Protein AF-A0A6L9SQA8-F1 (afdb_monomer_lite)

Organism: NCBI:txid2661628

Radius of gyration: 17.74 Å; chains: 1; bounding box: 37×14×57 Å

pLDDT: mean 84.36, std 17.17, range [47.31, 98.38]

Secondary structure (DSSP, 8-state):
-HHHHHHHHHHHHHHHHHHHH-TTS-HHHHHHHHHHHHHHHHHHHHHHHHHTT-----------PPP-GGG-

Sequence (72 aa):
MNDEYLTLLRRTLKRLEQAVFDLDTPPRDLAALSRRLLEVSREIERLEGRDGGDKPSVAVEVEDDRFDEEAV

Structure (mmCIF, N/CA/C/O backbone):
data_AF-A0A6L9SQA8-F1
#
_entry.id   AF-A0A6L9SQA8-F1
#
loop_
_atom_site.group_PDB
_atom_site.id
_atom_site.type_symbol
_atom_site.label_atom_id
_atom_site.label_alt_id
_atom_site.label_comp_id
_atom_site.label_asym_id
_atom_site.label_entity_id
_atom_site.label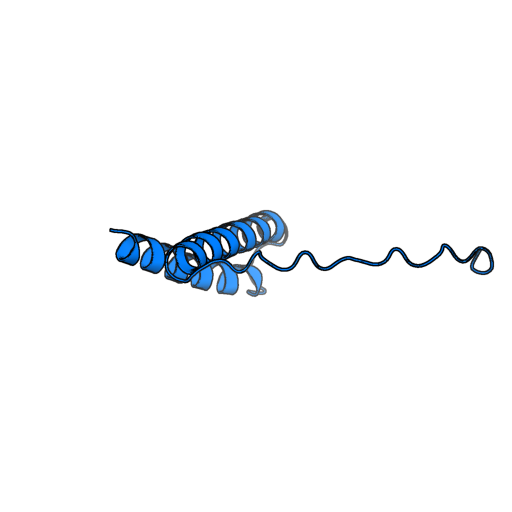_seq_id
_atom_site.pdbx_PDB_ins_code
_atom_site.Cartn_x
_atom_site.Cartn_y
_atom_site.Cartn_z
_atom_site.occupancy
_atom_site.B_iso_or_equiv
_atom_site.auth_seq_id
_atom_site.auth_comp_id
_atom_site.auth_asym_id
_atom_site.auth_atom_id
_atom_site.pdbx_PDB_model_num
ATOM 1 N N . MET A 1 1 ? 4.823 -4.303 -22.671 1.00 60.06 1 MET A N 1
ATOM 2 C CA . MET A 1 1 ? 3.952 -5.180 -21.850 1.00 60.06 1 MET A CA 1
ATOM 3 C C . MET A 1 1 ? 4.122 -4.880 -20.357 1.00 60.06 1 MET A C 1
ATOM 5 O O . MET A 1 1 ? 3.124 -4.885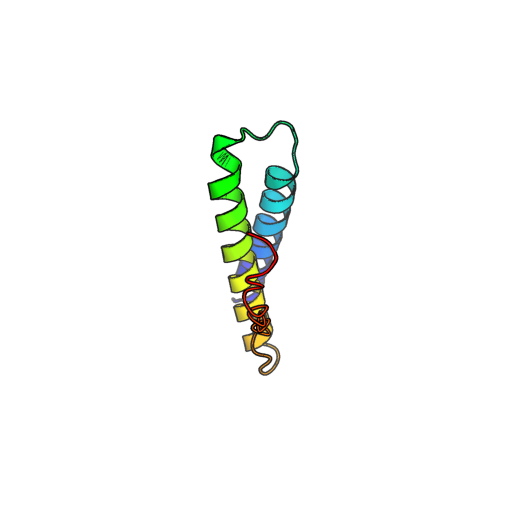 -19.652 1.00 60.06 1 MET A O 1
ATOM 9 N N . ASN A 1 2 ? 5.326 -4.516 -19.886 1.00 71.75 2 ASN A N 1
ATOM 10 C CA . ASN A 1 2 ? 5.553 -4.084 -18.496 1.00 71.75 2 ASN A CA 1
ATOM 11 C C . ASN A 1 2 ? 4.870 -2.751 -18.121 1.00 71.75 2 ASN A C 1
ATOM 13 O O . ASN A 1 2 ? 4.415 -2.621 -16.990 1.00 71.75 2 ASN A O 1
ATOM 17 N N . ASP A 1 3 ? 4.717 -1.796 -19.049 1.00 86.50 3 ASP A N 1
ATOM 18 C CA . ASP A 1 3 ? 4.175 -0.459 -18.730 1.00 86.50 3 ASP A CA 1
ATOM 19 C C . ASP A 1 3 ? 2.707 -0.450 -18.275 1.00 86.50 3 ASP A C 1
ATOM 21 O O . ASP A 1 3 ? 2.324 0.301 -17.374 1.00 86.50 3 ASP A O 1
ATOM 25 N N . GLU A 1 4 ? 1.864 -1.291 -18.880 1.00 93.62 4 GLU A N 1
ATOM 26 C CA . GLU A 1 4 ? 0.446 -1.392 -18.514 1.00 93.62 4 GLU A CA 1
ATOM 27 C C . GLU A 1 4 ? 0.285 -2.025 -17.126 1.00 93.62 4 GLU A C 1
ATOM 29 O O . GLU A 1 4 ? -0.493 -1.547 -16.296 1.00 93.62 4 GLU A O 1
ATOM 34 N N . TYR A 1 5 ? 1.093 -3.046 -16.838 1.00 94.81 5 TYR A N 1
ATOM 35 C CA . TYR A 1 5 ? 1.139 -3.681 -15.528 1.00 94.81 5 TYR A CA 1
ATOM 36 C C . TYR A 1 5 ? 1.685 -2.733 -14.449 1.00 94.81 5 TYR A C 1
ATOM 38 O O . TYR A 1 5 ? 1.069 -2.588 -13.393 1.00 94.81 5 TYR A O 1
ATOM 46 N N . LEU A 1 6 ? 2.765 -1.999 -14.734 1.00 95.31 6 LEU A N 1
ATOM 47 C CA . LEU A 1 6 ? 3.311 -0.983 -13.830 1.00 95.31 6 LEU A CA 1
ATOM 48 C C . LEU A 1 6 ? 2.282 0.122 -13.535 1.00 95.31 6 LEU A C 1
ATOM 50 O O . LEU A 1 6 ? 2.114 0.551 -12.392 1.00 95.31 6 LEU A O 1
ATOM 54 N N . THR A 1 7 ? 1.522 0.536 -14.552 1.00 96.69 7 THR A N 1
ATOM 55 C CA . THR A 1 7 ? 0.409 1.486 -14.403 1.00 96.69 7 THR A CA 1
ATOM 56 C C . THR A 1 7 ? -0.686 0.940 -13.483 1.00 96.69 7 THR A C 1
ATOM 58 O O . THR A 1 7 ? -1.195 1.671 -12.625 1.00 96.69 7 THR A O 1
ATOM 61 N N . LEU A 1 8 ? -1.052 -0.338 -13.622 1.00 97.69 8 LEU A N 1
ATOM 62 C CA . LEU A 1 8 ? -2.024 -0.993 -12.745 1.00 97.69 8 LEU A CA 1
ATOM 63 C C . LEU A 1 8 ? -1.532 -1.046 -11.290 1.00 97.69 8 LEU A C 1
ATOM 65 O O . LEU A 1 8 ? -2.299 -0.739 -10.371 1.00 97.69 8 LEU A O 1
ATOM 69 N N . LEU A 1 9 ? -0.259 -1.383 -11.077 1.00 97.75 9 LEU A N 1
ATOM 70 C CA . LEU A 1 9 ? 0.348 -1.429 -9.747 1.00 97.75 9 LEU A CA 1
ATOM 71 C C . LEU A 1 9 ? 0.359 -0.051 -9.082 1.00 97.75 9 LEU A C 1
ATOM 73 O O . LEU A 1 9 ? -0.122 0.071 -7.960 1.00 97.75 9 LEU A O 1
ATOM 77 N N . ARG A 1 10 ? 0.782 1.006 -9.787 1.00 97.62 10 ARG A N 1
ATOM 78 C CA . ARG A 1 10 ? 0.766 2.388 -9.265 1.00 97.62 10 ARG A CA 1
ATOM 79 C C . ARG A 1 10 ? -0.645 2.860 -8.894 1.00 97.62 10 ARG A C 1
ATOM 81 O O . ARG A 1 10 ? -0.841 3.501 -7.864 1.00 97.62 10 ARG A O 1
ATOM 88 N N . ARG A 1 11 ? -1.660 2.513 -9.697 1.00 98.31 11 ARG A N 1
ATOM 89 C CA . ARG A 1 11 ? -3.070 2.803 -9.361 1.00 98.31 11 ARG A CA 1
ATOM 90 C C . ARG A 1 11 ? -3.534 2.050 -8.118 1.00 98.31 11 ARG A C 1
ATOM 92 O O . ARG A 1 11 ? -4.295 2.597 -7.324 1.00 98.31 11 ARG A O 1
ATOM 99 N N . THR A 1 12 ? -3.101 0.803 -7.969 1.00 98.25 12 THR A N 1
ATOM 100 C CA . THR A 1 12 ? -3.425 -0.029 -6.805 1.00 98.25 12 THR A CA 1
ATOM 101 C C . THR A 1 12 ? -2.751 0.511 -5.548 1.00 98.25 12 THR A C 1
ATOM 103 O O . THR A 1 12 ? -3.421 0.649 -4.530 1.00 98.25 12 THR A O 1
ATOM 106 N N . LEU A 1 13 ? -1.476 0.902 -5.643 1.00 98.38 13 LEU A N 1
ATOM 107 C CA . LEU A 1 13 ? -0.716 1.517 -4.557 1.00 98.38 13 LEU A CA 1
ATOM 108 C C . LEU A 1 13 ? -1.441 2.748 -4.005 1.00 98.38 13 LEU A C 1
ATOM 110 O O . LEU A 1 13 ? -1.746 2.789 -2.820 1.00 98.38 13 LEU A O 1
ATOM 114 N N . LYS A 1 14 ? -1.850 3.675 -4.880 1.00 98.38 14 LYS A N 1
ATOM 115 C CA . LYS A 1 14 ? -2.580 4.887 -4.477 1.00 98.38 14 LYS A CA 1
ATOM 116 C C . LYS A 1 14 ? -3.870 4.590 -3.701 1.00 98.38 14 LYS A C 1
ATOM 118 O O . LYS A 1 14 ? -4.218 5.313 -2.774 1.00 98.38 14 LYS A O 1
ATOM 123 N N . ARG A 1 15 ? -4.600 3.534 -4.077 1.00 98.19 15 ARG A N 1
ATOM 124 C CA . ARG A 1 15 ? -5.822 3.119 -3.364 1.00 98.19 15 ARG A CA 1
ATOM 125 C C . ARG A 1 15 ? -5.509 2.511 -2.000 1.00 98.19 15 ARG A C 1
ATOM 127 O O . ARG A 1 15 ? -6.257 2.736 -1.057 1.00 98.19 15 ARG A O 1
ATOM 134 N N . LEU A 1 16 ? -4.425 1.742 -1.904 1.00 98.31 16 LEU A N 1
ATOM 135 C CA . LEU A 1 16 ? -3.978 1.149 -0.645 1.00 98.31 16 LEU A CA 1
ATOM 136 C C . LEU A 1 16 ? -3.495 2.220 0.330 1.00 98.31 16 LEU A C 1
ATOM 138 O O . LEU A 1 16 ? -3.877 2.168 1.489 1.00 98.31 16 LEU A O 1
ATOM 142 N N . GLU A 1 17 ? -2.732 3.211 -0.137 1.00 98.00 17 GLU A N 1
ATOM 143 C CA . GLU A 1 17 ? -2.319 4.360 0.679 1.00 98.00 17 GLU A CA 1
ATOM 144 C C . GLU A 1 17 ? -3.540 5.077 1.255 1.00 98.00 17 GLU A C 1
ATOM 146 O O . GLU A 1 17 ? -3.627 5.275 2.462 1.00 98.00 17 GLU A O 1
ATOM 151 N N . GLN A 1 18 ? -4.525 5.389 0.406 1.00 98.12 18 GLN A N 1
ATOM 152 C CA . GLN A 1 18 ? -5.771 6.009 0.854 1.00 98.12 18 GLN A CA 1
ATOM 153 C C . GLN A 1 18 ? -6.465 5.170 1.929 1.00 98.12 18 GLN A C 1
ATOM 155 O O . GLN A 1 18 ? -6.785 5.704 2.980 1.00 98.12 18 GLN A O 1
ATOM 160 N N . ALA A 1 19 ? -6.642 3.867 1.702 1.00 97.88 19 ALA A N 1
ATOM 161 C CA . ALA A 1 19 ? -7.318 2.999 2.660 1.00 97.88 19 ALA A CA 1
ATOM 162 C C . ALA A 1 19 ? -6.545 2.847 3.983 1.00 97.88 19 ALA A C 1
ATOM 164 O O . ALA A 1 19 ? -7.156 2.830 5.043 1.00 97.88 19 ALA A O 1
ATOM 165 N N . VAL A 1 20 ? -5.213 2.746 3.958 1.00 97.38 20 VAL A N 1
ATOM 166 C CA . VAL A 1 20 ? -4.399 2.588 5.180 1.00 97.38 20 VAL A CA 1
ATOM 167 C C . VAL A 1 20 ? -4.454 3.831 6.071 1.00 97.38 20 VAL A C 1
ATOM 169 O O . VAL A 1 20 ? -4.438 3.697 7.292 1.00 97.38 20 VAL A O 1
ATOM 172 N N . PHE A 1 21 ? -4.510 5.025 5.475 1.00 95.31 21 PHE A N 1
ATOM 173 C CA . PHE A 1 21 ? -4.520 6.293 6.213 1.00 95.31 21 PHE A CA 1
ATOM 174 C C . PHE A 1 21 ? -5.924 6.862 6.460 1.00 95.31 21 PHE A C 1
ATOM 176 O O . PHE A 1 21 ? -6.049 7.906 7.100 1.00 95.31 21 PHE A O 1
ATOM 183 N N . ASP A 1 22 ? -6.969 6.199 5.969 1.00 97.31 22 ASP A N 1
ATOM 184 C CA . ASP A 1 22 ? -8.354 6.570 6.242 1.00 97.31 22 ASP A CA 1
ATOM 185 C C . ASP A 1 22 ? -8.746 6.166 7.673 1.00 97.31 22 ASP A C 1
ATOM 187 O O . ASP A 1 22 ? -8.582 5.014 8.081 1.00 97.31 22 ASP A O 1
ATOM 191 N N . LEU A 1 23 ? -9.278 7.124 8.437 1.00 95.50 23 LEU A N 1
ATOM 192 C CA . LEU A 1 23 ? -9.749 6.912 9.808 1.00 95.50 23 LEU A CA 1
ATOM 193 C C . LEU A 1 23 ? -10.994 6.017 9.866 1.00 95.50 23 LEU A C 1
ATOM 195 O O . LEU A 1 23 ? -11.243 5.399 10.901 1.00 95.50 23 LEU A O 1
ATOM 199 N N . ASP A 1 24 ? -11.746 5.929 8.767 1.00 97.31 24 ASP A N 1
ATOM 200 C CA . ASP A 1 24 ? -12.930 5.077 8.657 1.00 97.31 24 ASP A CA 1
ATOM 201 C C . ASP A 1 24 ? -12.578 3.618 8.305 1.00 97.31 24 ASP A C 1
ATOM 203 O O . ASP A 1 24 ? -13.442 2.734 8.346 1.00 97.31 24 ASP A O 1
ATOM 207 N N . THR A 1 25 ? -11.309 3.322 7.996 1.00 96.81 25 THR A N 1
ATOM 208 C CA . THR A 1 25 ? -10.865 1.951 7.728 1.00 96.81 25 THR A CA 1
ATOM 209 C C . THR A 1 25 ? -10.890 1.112 9.007 1.00 96.81 25 THR A C 1
ATOM 211 O O . THR A 1 25 ? -10.235 1.456 9.995 1.00 96.81 25 THR A O 1
ATOM 214 N N . PRO A 1 26 ? -11.584 -0.045 9.012 1.00 96.44 26 PRO A N 1
ATOM 215 C CA . PRO A 1 26 ? -11.643 -0.896 10.190 1.00 96.44 26 PRO A CA 1
ATOM 216 C C . PRO A 1 26 ? -10.240 -1.344 10.641 1.00 96.44 26 PRO A C 1
ATOM 218 O O . PRO A 1 26 ? -9.494 -1.906 9.834 1.00 96.44 26 PRO A O 1
ATOM 221 N N . PRO A 1 27 ? -9.887 -1.227 11.938 1.00 94.56 27 PRO A N 1
ATOM 222 C CA . PRO A 1 27 ? -8.560 -1.604 12.435 1.00 94.56 27 PRO A CA 1
ATOM 223 C C . PRO A 1 27 ? -8.144 -3.045 12.114 1.00 94.56 27 PRO A C 1
ATOM 225 O O . PRO A 1 27 ? -6.968 -3.327 11.897 1.00 94.56 27 PRO A O 1
ATOM 228 N N . ARG A 1 28 ? -9.118 -3.962 12.033 1.00 95.62 28 ARG A N 1
ATOM 229 C CA . ARG A 1 28 ? -8.893 -5.365 11.646 1.00 95.62 28 ARG A CA 1
ATOM 230 C C . ARG A 1 28 ? -8.320 -5.524 10.230 1.00 95.62 28 ARG A C 1
ATOM 232 O O . ARG A 1 28 ? -7.628 -6.503 9.971 1.00 95.62 28 ARG A O 1
ATOM 239 N N . ASP A 1 29 ? -8.605 -4.576 9.338 1.00 96.94 29 ASP A N 1
ATOM 240 C CA . ASP A 1 29 ? -8.222 -4.634 7.927 1.00 96.94 29 ASP A CA 1
ATOM 241 C C . ASP A 1 29 ? -6.854 -3.967 7.695 1.00 96.94 29 ASP A C 1
ATOM 243 O O . ASP A 1 29 ? -6.155 -4.310 6.740 1.00 96.94 29 ASP A O 1
ATOM 247 N N . LEU A 1 30 ? -6.408 -3.089 8.608 1.00 96.56 30 LEU A N 1
ATOM 248 C CA . LEU A 1 30 ? -5.142 -2.352 8.493 1.00 96.56 30 LEU A CA 1
ATOM 249 C C . LEU A 1 30 ? -3.926 -3.267 8.334 1.00 96.56 30 LEU A C 1
ATOM 251 O O . LEU A 1 30 ? -3.054 -2.983 7.519 1.00 96.56 30 LEU A O 1
ATOM 255 N N . ALA A 1 31 ? -3.860 -4.388 9.056 1.00 95.88 31 ALA A N 1
ATOM 256 C CA . ALA A 1 31 ? -2.733 -5.315 8.936 1.00 95.88 31 ALA A CA 1
ATOM 257 C C . ALA A 1 31 ? -2.622 -5.908 7.517 1.00 95.88 31 ALA A C 1
ATOM 259 O O . ALA A 1 31 ? -1.531 -5.977 6.944 1.00 95.88 31 ALA A O 1
ATOM 260 N N . ALA A 1 32 ? -3.757 -6.301 6.932 1.00 97.44 32 ALA A N 1
ATOM 261 C CA . ALA A 1 32 ? -3.810 -6.844 5.579 1.00 97.44 32 ALA A CA 1
ATOM 262 C C . ALA A 1 32 ? -3.516 -5.763 4.527 1.00 97.44 32 ALA A C 1
ATOM 264 O O . ALA A 1 32 ? -2.748 -6.007 3.594 1.00 97.44 32 ALA A O 1
ATOM 265 N N . LEU A 1 33 ? -4.074 -4.561 4.700 1.00 98.00 33 LEU A N 1
ATOM 266 C CA . LEU A 1 33 ? -3.862 -3.427 3.800 1.00 98.00 33 LEU A CA 1
ATOM 267 C C . LEU A 1 33 ? -2.402 -2.956 3.806 1.00 98.00 33 LEU A C 1
ATOM 269 O O . LEU A 1 33 ? -1.813 -2.811 2.737 1.00 98.00 33 LEU A O 1
ATOM 273 N N . SER A 1 34 ? -1.785 -2.815 4.979 1.00 96.31 34 SER A N 1
ATOM 274 C CA . SER A 1 34 ? -0.375 -2.428 5.120 1.00 96.31 34 SER A CA 1
ATOM 275 C C . SER A 1 34 ? 0.577 -3.475 4.541 1.00 96.31 34 SER A C 1
ATOM 277 O O . SER A 1 34 ? 1.542 -3.130 3.859 1.00 96.31 34 SER A O 1
ATOM 279 N N . ARG A 1 35 ? 0.291 -4.772 4.733 1.00 97.75 35 ARG A N 1
ATOM 280 C CA . ARG A 1 35 ? 1.050 -5.846 4.073 1.00 97.75 35 ARG A CA 1
ATOM 281 C C . ARG A 1 35 ? 0.937 -5.740 2.554 1.00 97.75 35 ARG A C 1
ATOM 283 O O . ARG A 1 35 ? 1.945 -5.835 1.857 1.00 97.75 35 ARG A O 1
ATOM 290 N N . ARG A 1 36 ? -0.275 -5.519 2.041 1.00 98.19 36 ARG A N 1
ATOM 291 C CA . ARG A 1 36 ? -0.507 -5.411 0.600 1.00 98.19 36 ARG A CA 1
ATOM 292 C C . ARG A 1 36 ? 0.165 -4.178 -0.001 1.00 98.19 36 ARG A C 1
ATOM 294 O O . ARG A 1 36 ? 0.697 -4.268 -1.104 1.00 98.19 36 ARG A O 1
ATOM 301 N N . LEU A 1 37 ? 0.168 -3.060 0.724 1.00 98.19 37 LEU A N 1
ATOM 302 C CA . LEU A 1 37 ? 0.885 -1.842 0.356 1.00 98.19 37 LEU A CA 1
ATOM 303 C C . LEU A 1 37 ? 2.377 -2.142 0.151 1.00 98.19 37 LEU A C 1
ATOM 305 O O . LEU A 1 37 ? 2.907 -1.885 -0.925 1.00 98.19 37 LEU A O 1
ATOM 309 N N . LEU A 1 38 ? 3.016 -2.788 1.132 1.00 96.69 38 LEU A N 1
ATOM 310 C CA . LEU A 1 38 ? 4.432 -3.159 1.068 1.00 96.69 38 LEU A CA 1
ATOM 311 C C . LEU A 1 38 ? 4.750 -4.109 -0.101 1.00 96.69 38 LEU A C 1
ATOM 313 O O . LEU A 1 38 ? 5.766 -3.949 -0.774 1.00 96.69 38 LEU A O 1
ATOM 317 N N . GLU A 1 39 ? 3.893 -5.102 -0.351 1.00 97.88 39 GLU A N 1
ATOM 318 C CA . GLU A 1 39 ? 4.047 -6.036 -1.475 1.00 97.88 39 GLU A CA 1
ATOM 319 C C . GLU A 1 39 ? 4.013 -5.317 -2.830 1.00 97.88 39 GLU A C 1
ATOM 321 O O . GLU A 1 39 ? 4.855 -5.583 -3.689 1.00 97.88 39 GLU A O 1
ATOM 326 N N . VAL A 1 40 ? 3.056 -4.401 -3.016 1.00 97.44 40 VAL A N 1
ATOM 327 C CA . 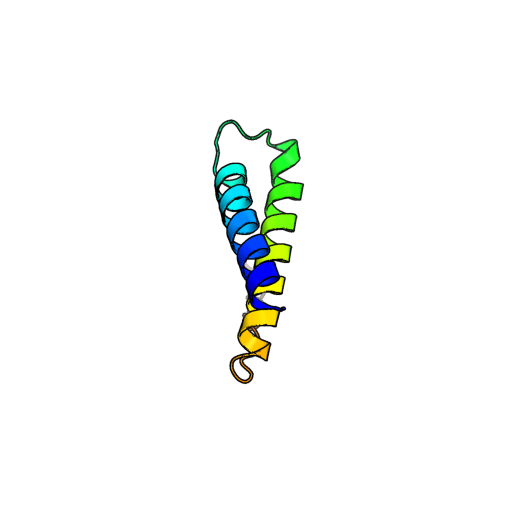VAL A 1 40 ? 2.908 -3.634 -4.260 1.00 97.44 40 VAL A CA 1
ATOM 328 C C . VAL A 1 40 ? 4.079 -2.670 -4.451 1.00 97.44 40 VAL A C 1
ATOM 330 O O . VAL A 1 40 ? 4.606 -2.603 -5.560 1.00 97.44 40 VAL A O 1
ATOM 333 N N . SER A 1 41 ? 4.540 -1.990 -3.395 1.00 96.81 41 SER A N 1
ATOM 334 C CA . SER A 1 41 ? 5.728 -1.125 -3.466 1.00 96.81 41 SER A CA 1
ATOM 335 C C . SER A 1 41 ? 6.968 -1.896 -3.921 1.00 96.81 41 SER A C 1
ATOM 337 O O . SER A 1 41 ? 7.628 -1.492 -4.874 1.00 96.81 41 SER A O 1
ATOM 339 N N . ARG A 1 42 ? 7.232 -3.068 -3.328 1.00 95.62 42 ARG A N 1
ATOM 340 C CA . ARG A 1 42 ? 8.375 -3.923 -3.702 1.00 95.62 42 ARG A CA 1
ATOM 341 C C . ARG A 1 42 ? 8.287 -4.459 -5.130 1.00 95.62 42 ARG A C 1
ATOM 343 O O . ARG A 1 42 ? 9.309 -4.681 -5.773 1.00 95.62 42 ARG A O 1
ATOM 350 N N . GLU A 1 43 ? 7.080 -4.744 -5.619 1.00 95.38 43 GLU A N 1
ATOM 351 C CA . GLU A 1 43 ? 6.875 -5.156 -7.012 1.00 95.38 43 GLU A CA 1
ATOM 352 C C . GLU A 1 43 ? 7.213 -4.016 -7.976 1.00 95.38 43 GLU A C 1
ATOM 354 O O . GLU A 1 43 ? 7.930 -4.245 -8.947 1.00 95.38 43 GLU A O 1
ATOM 359 N N . ILE A 1 44 ? 6.747 -2.797 -7.685 1.00 95.25 44 ILE A N 1
ATOM 360 C CA . ILE A 1 44 ? 7.061 -1.597 -8.471 1.00 95.25 44 ILE A CA 1
ATOM 361 C C . ILE A 1 44 ? 8.575 -1.365 -8.492 1.00 95.25 44 ILE A C 1
ATOM 363 O O . ILE A 1 44 ? 9.147 -1.275 -9.575 1.00 95.25 44 ILE A O 1
ATOM 367 N N . GLU A 1 45 ? 9.232 -1.378 -7.329 1.00 92.75 45 GLU A N 1
ATOM 368 C CA . GLU A 1 45 ? 10.691 -1.238 -7.214 1.00 92.75 45 GLU A CA 1
ATOM 369 C C . GLU A 1 45 ? 11.440 -2.297 -8.031 1.00 92.75 45 GLU A C 1
ATOM 371 O O . GLU A 1 45 ? 12.397 -1.980 -8.735 1.00 92.75 45 GLU A O 1
ATOM 376 N N . ARG A 1 46 ? 10.995 -3.561 -7.991 1.00 91.50 46 ARG A N 1
ATOM 377 C CA . ARG A 1 46 ? 11.602 -4.633 -8.792 1.00 91.50 46 ARG A CA 1
ATOM 378 C C . ARG A 1 46 ? 11.435 -4.426 -10.289 1.00 91.50 46 ARG A C 1
ATOM 380 O O . ARG A 1 46 ? 12.350 -4.765 -11.030 1.00 91.50 46 ARG A O 1
ATOM 387 N N . LEU A 1 47 ? 10.279 -3.951 -10.744 1.00 90.94 47 LEU A N 1
ATOM 388 C CA . LEU A 1 47 ? 10.041 -3.705 -12.167 1.00 90.94 47 LEU A CA 1
ATOM 389 C C . LEU A 1 47 ? 10.856 -2.503 -12.653 1.00 90.94 47 LEU A C 1
ATOM 391 O O . LEU A 1 47 ? 11.522 -2.596 -13.678 1.00 90.94 47 LEU A O 1
ATOM 395 N N . GLU A 1 48 ? 10.883 -1.421 -11.876 1.00 88.56 48 GLU A N 1
ATOM 396 C CA . GLU A 1 48 ? 11.626 -0.201 -12.206 1.00 88.56 48 GLU A CA 1
ATOM 397 C C . GLU A 1 48 ? 13.148 -0.407 -12.130 1.00 88.56 48 GLU A C 1
ATOM 399 O O . GLU A 1 48 ? 13.871 0.037 -13.019 1.00 88.56 48 GLU A O 1
ATOM 404 N N . GLY A 1 49 ? 13.647 -1.144 -11.133 1.00 78.69 49 GLY A N 1
ATOM 405 C CA . GLY A 1 49 ? 15.071 -1.484 -11.003 1.00 78.69 49 GLY A CA 1
ATOM 406 C C . GLY A 1 49 ? 15.570 -2.495 -12.042 1.00 78.69 49 GLY A C 1
ATOM 407 O O . GLY A 1 49 ? 16.771 -2.597 -12.288 1.00 78.69 49 GLY A O 1
ATOM 408 N N . ARG A 1 50 ? 14.661 -3.238 -12.686 1.00 64.44 50 ARG A N 1
ATOM 409 C CA . ARG A 1 50 ? 14.993 -4.132 -13.806 1.00 64.44 50 ARG A CA 1
ATOM 410 C C . ARG A 1 50 ? 15.129 -3.374 -15.129 1.00 64.44 50 ARG A C 1
ATOM 412 O O . ARG A 1 50 ? 15.917 -3.797 -15.969 1.00 64.44 50 ARG A O 1
ATOM 419 N 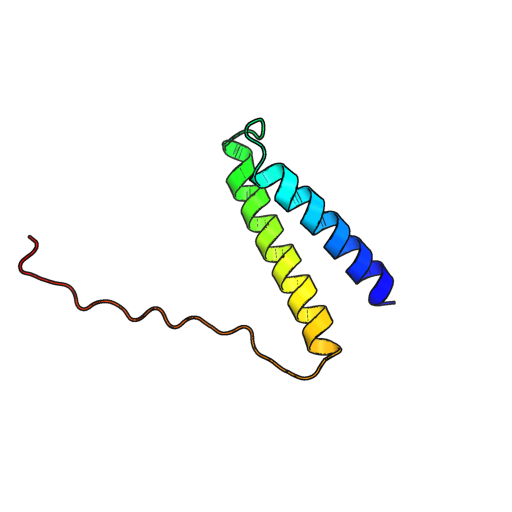N . ASP A 1 51 ? 14.413 -2.258 -15.276 1.00 59.22 51 ASP A N 1
ATOM 420 C CA . ASP A 1 51 ? 14.495 -1.358 -16.435 1.00 59.22 51 ASP A CA 1
ATOM 421 C C . ASP A 1 51 ? 15.583 -0.270 -16.267 1.00 59.22 51 ASP A C 1
ATOM 423 O O . ASP A 1 51 ? 16.100 0.251 -17.256 1.00 59.22 51 ASP A O 1
ATOM 427 N N . GLY A 1 52 ? 15.992 0.036 -15.030 1.00 53.81 52 GLY A N 1
ATOM 428 C CA . GLY A 1 52 ? 17.075 0.963 -14.694 1.00 53.81 52 GLY A CA 1
ATOM 429 C C . GLY A 1 52 ? 18.105 0.324 -13.764 1.00 53.81 52 GLY A C 1
ATOM 430 O O . GLY A 1 52 ? 17.938 0.376 -12.552 1.00 53.81 52 GLY A O 1
ATOM 431 N N . GLY A 1 53 ? 19.154 -0.255 -14.359 1.00 47.31 53 GLY A N 1
ATOM 432 C CA . GLY A 1 53 ? 20.342 -0.859 -13.736 1.00 47.31 53 GLY A CA 1
ATOM 433 C C . GLY A 1 53 ? 20.472 -0.777 -12.210 1.00 47.31 53 GLY A C 1
ATOM 434 O O . GLY A 1 53 ? 20.828 0.267 -11.672 1.00 47.31 53 GLY A O 1
ATOM 435 N N . ASP A 1 54 ? 20.247 -1.927 -11.573 1.00 51.44 54 ASP A N 1
ATOM 436 C CA . ASP A 1 54 ? 20.800 -2.387 -10.296 1.00 51.44 54 ASP A CA 1
ATOM 437 C C . ASP A 1 54 ? 21.043 -1.307 -9.227 1.00 51.44 54 ASP A C 1
ATOM 439 O O . ASP A 1 54 ? 22.121 -0.722 -9.102 1.00 51.44 54 ASP A O 1
ATOM 443 N N . LYS A 1 55 ? 20.035 -1.096 -8.379 1.00 49.50 55 LYS A N 1
ATOM 444 C CA . LYS A 1 55 ? 20.262 -0.660 -7.002 1.00 49.50 55 LYS A CA 1
ATOM 445 C C . LYS A 1 55 ? 19.519 -1.619 -6.079 1.00 49.50 55 LYS A C 1
ATOM 447 O O . LYS A 1 55 ? 18.287 -1.597 -6.078 1.00 49.50 55 LYS A O 1
ATOM 452 N N . PRO A 1 56 ? 20.217 -2.467 -5.306 1.00 49.22 56 PRO A N 1
ATOM 453 C CA . PRO A 1 56 ? 19.553 -3.257 -4.287 1.00 49.22 56 PRO A CA 1
ATOM 454 C C . PRO A 1 56 ? 18.911 -2.299 -3.283 1.00 49.22 56 PRO A C 1
ATOM 456 O O . PRO A 1 56 ? 19.549 -1.352 -2.817 1.00 49.22 56 PRO A O 1
ATOM 459 N N . SER A 1 57 ? 17.630 -2.538 -2.988 1.00 51.00 57 SER A N 1
ATOM 460 C CA . SER A 1 57 ? 16.911 -1.905 -1.883 1.00 51.00 57 SER A CA 1
ATOM 461 C C . SER A 1 57 ? 17.807 -1.974 -0.651 1.00 51.00 57 SER A C 1
ATOM 463 O O . SER A 1 57 ? 18.142 -3.070 -0.204 1.00 51.00 57 SER A O 1
ATOM 465 N N . VAL A 1 58 ? 18.242 -0.815 -0.154 1.00 51.03 58 VAL A N 1
ATOM 466 C CA . VAL A 1 58 ? 19.142 -0.710 0.996 1.00 51.03 58 VAL A CA 1
ATOM 467 C C . VAL A 1 58 ? 18.496 -1.463 2.154 1.00 51.03 58 VAL A C 1
ATOM 469 O O . VAL A 1 58 ? 17.468 -1.042 2.683 1.00 51.03 58 VAL A O 1
ATOM 472 N N . ALA A 1 59 ? 19.073 -2.608 2.517 1.00 55.00 59 ALA A N 1
ATOM 473 C CA . ALA A 1 59 ? 18.845 -3.188 3.823 1.00 55.00 59 ALA A CA 1
ATOM 474 C C . ALA A 1 59 ? 19.362 -2.148 4.819 1.00 55.00 59 ALA A C 1
ATOM 476 O O . ALA A 1 59 ? 20.556 -1.863 4.853 1.00 55.00 59 ALA A O 1
ATOM 477 N N . VAL A 1 60 ? 18.453 -1.503 5.547 1.00 53.59 60 VAL A N 1
ATOM 478 C CA . VAL A 1 60 ? 18.843 -0.687 6.693 1.00 53.59 60 VAL A CA 1
ATOM 479 C C . VAL A 1 60 ? 19.378 -1.678 7.716 1.00 53.59 60 VAL A C 1
ATOM 481 O O . VAL A 1 60 ? 18.605 -2.450 8.282 1.00 53.59 60 VAL A O 1
ATOM 484 N N . GLU A 1 61 ? 20.699 -1.718 7.881 1.00 54.47 61 GLU A N 1
ATOM 485 C CA . GLU A 1 61 ? 21.307 -2.399 9.015 1.00 54.47 61 GLU A CA 1
ATOM 486 C C . GLU A 1 61 ? 20.816 -1.683 10.273 1.00 54.47 61 GLU A C 1
ATOM 488 O O . GLU A 1 61 ? 21.165 -0.535 10.540 1.00 54.47 61 GLU A O 1
ATOM 493 N N . VAL A 1 62 ? 19.905 -2.336 10.987 1.00 67.06 62 VAL A N 1
ATOM 494 C CA . VAL A 1 62 ? 19.554 -1.963 12.353 1.00 67.06 62 VAL A CA 1
ATOM 495 C C . VAL A 1 62 ? 20.701 -2.460 13.216 1.00 67.06 62 VAL A C 1
ATOM 497 O O . VAL A 1 62 ? 20.878 -3.667 13.378 1.00 67.06 62 VAL A O 1
ATOM 500 N N . GLU A 1 63 ? 21.524 -1.527 13.683 1.00 65.25 63 GLU A N 1
ATOM 501 C CA . GLU A 1 63 ? 22.541 -1.801 14.690 1.00 65.25 63 GLU A CA 1
ATOM 502 C C . GLU A 1 63 ? 21.813 -2.178 15.984 1.00 65.25 63 GLU A C 1
ATOM 504 O O . GLU A 1 63 ? 20.947 -1.440 16.454 1.00 65.25 63 GLU A O 1
ATOM 509 N N . ASP A 1 64 ? 22.089 -3.377 16.498 1.00 75.88 64 ASP A N 1
ATOM 510 C CA . ASP A 1 64 ? 21.519 -3.837 17.760 1.00 75.88 64 ASP A CA 1
ATOM 511 C C . ASP A 1 64 ? 22.186 -3.017 18.871 1.00 75.88 64 ASP A C 1
ATOM 513 O O . A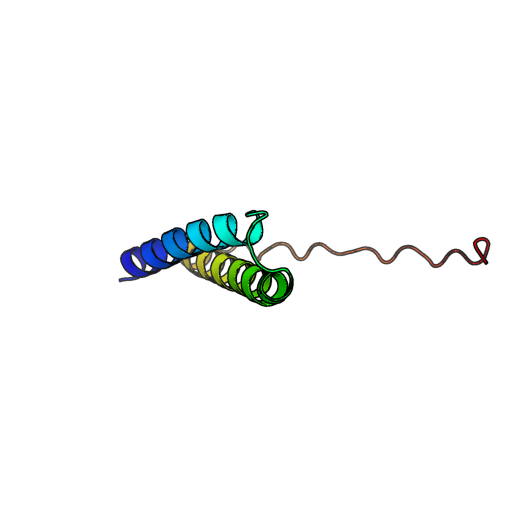SP A 1 64 ? 23.395 -3.143 19.107 1.00 75.88 64 ASP A O 1
ATOM 517 N N . ASP A 1 65 ? 21.429 -2.119 19.504 1.00 75.81 65 ASP A N 1
ATOM 518 C CA . ASP A 1 65 ? 21.937 -1.358 20.640 1.00 75.81 65 ASP A CA 1
ATOM 519 C C . ASP A 1 65 ? 22.391 -2.349 21.720 1.00 75.81 65 ASP A C 1
ATOM 521 O O . ASP A 1 65 ? 21.682 -3.294 22.078 1.00 75.81 65 ASP A O 1
ATOM 525 N N . ARG A 1 66 ? 23.608 -2.153 22.240 1.00 76.62 66 ARG A N 1
ATOM 526 C CA . ARG A 1 66 ? 24.143 -3.000 23.313 1.00 76.62 66 ARG A CA 1
ATOM 527 C C . ARG A 1 66 ? 23.181 -2.952 24.497 1.00 76.62 66 ARG A C 1
ATOM 529 O O . ARG A 1 66 ? 22.937 -1.878 25.036 1.00 76.62 66 ARG A O 1
ATOM 536 N N . PHE A 1 67 ? 22.672 -4.119 24.887 1.00 76.69 67 PHE A N 1
ATOM 537 C CA . PHE A 1 67 ? 21.827 -4.298 26.063 1.00 76.69 67 PHE A CA 1
ATOM 538 C C . PHE A 1 67 ? 22.444 -3.588 27.280 1.00 76.69 67 PHE A C 1
ATOM 540 O O . PHE A 1 67 ? 23.556 -3.928 27.688 1.00 76.69 67 PHE A O 1
ATOM 547 N N . ASP A 1 68 ? 21.738 -2.589 27.812 1.00 79.69 68 ASP A N 1
ATOM 548 C CA . ASP A 1 68 ? 22.149 -1.835 28.996 1.00 79.69 68 ASP A CA 1
ATOM 549 C C . ASP A 1 68 ? 21.599 -2.522 30.251 1.00 79.69 68 ASP A C 1
ATOM 551 O O . ASP A 1 68 ? 20.393 -2.528 30.511 1.00 79.69 68 ASP A O 1
ATOM 555 N N . GLU A 1 69 ? 22.498 -3.146 31.007 1.00 76.75 69 GLU A N 1
ATOM 556 C CA . GLU A 1 69 ? 22.174 -3.870 32.234 1.00 76.75 69 GLU A CA 1
ATOM 557 C C . GLU A 1 69 ? 21.851 -2.950 33.425 1.00 76.75 69 GLU A C 1
ATOM 559 O O . GLU A 1 69 ? 21.284 -3.430 34.404 1.00 76.75 69 GLU A O 1
ATOM 564 N N . GLU A 1 70 ? 22.142 -1.642 33.351 1.00 75.00 70 GLU A N 1
ATOM 565 C CA . GLU A 1 70 ? 21.817 -0.678 34.418 1.00 75.00 70 GLU A CA 1
ATOM 566 C C . GLU A 1 70 ? 20.354 -0.198 34.383 1.00 75.00 70 GLU A C 1
ATOM 568 O O . GLU A 1 70 ? 19.890 0.468 35.310 1.00 75.00 70 GLU A O 1
ATOM 573 N N . ALA A 1 71 ? 19.607 -0.540 33.330 1.00 71.94 71 ALA A N 1
ATOM 574 C CA . ALA A 1 71 ? 18.204 -0.162 33.159 1.00 71.94 71 ALA A CA 1
ATOM 575 C C . ALA A 1 71 ? 17.196 -1.137 33.818 1.00 71.94 71 ALA A C 1
ATOM 577 O O . ALA A 1 71 ? 15.989 -0.999 33.591 1.00 71.94 71 ALA A O 1
ATOM 578 N N . VAL A 1 72 ? 17.670 -2.115 34.610 1.00 58.53 72 VAL A N 1
ATOM 579 C CA . VAL A 1 72 ? 16.866 -3.148 35.306 1.00 58.53 72 VAL A CA 1
ATOM 580 C C . VAL A 1 72 ? 16.856 -2.948 36.818 1.00 58.53 72 VAL A C 1
ATOM 582 O O . VAL A 1 72 ? 17.939 -2.762 37.410 1.00 58.53 72 VAL A O 1
#

Foldseek 3Di:
DVVVVLVVLVVVLVVLVCLLPDPPNDPVCN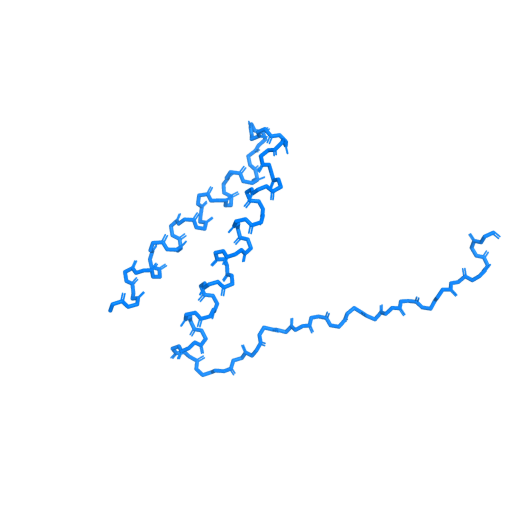VVSVVVNVVSVVVNVVSVCVVPPDDPDDPPPPDDPPDDPVVD